Protein AF-A0A9N8F4G9-F1 (afdb_monomer_lite)

Secondary structure (DSSP, 8-state):
-PPTT--EE--TT-TT-TTTEE-TTS---HHHHHHHHHHHHHHHHHHHHHHHTTTTTS---S-HHHHHHHHHHHHHHHHHHHHTT-PPPP----TTTT--

Organism: NCBI:txid568900

Sequence (100 aa):
MLTAGEKVHADGGYPGEPDHIVMPADDISAAFTKLAAQDRGWHETVNHRFKMFNILHRVFRHDVDKHQPAFMAVAVITQLALENGEPLFSVEYSEEDCTL

Radius of gyration: 16.88 Å; chains: 1; bounding box: 31×33×44 Å

Foldseek 3Di:
DDDQQEADEDEPVDPDCPRHYDYLPDPDDPLLNVLSVLVVVVVVVLVVQLVVVVLPPDDDPDDPVVSVVVSVVSVVVSVVCCVPPVNDDDRDDDPVSPRD

Structure (mmCIF, N/CA/C/O backbone):
data_AF-A0A9N8F4G9-F1
#
_entry.id   AF-A0A9N8F4G9-F1
#
loop_
_atom_site.group_PDB
_atom_site.id
_atom_site.type_symbol
_atom_site.label_atom_id
_atom_site.label_alt_id
_atom_site.label_comp_id
_atom_site.label_asym_id
_atom_site.label_entity_id
_atom_site.label_seq_id
_atom_site.pdbx_PDB_ins_code
_atom_site.Cartn_x
_atom_site.Cartn_y
_atom_site.Cartn_z
_atom_site.occupancy
_atom_site.B_iso_or_equiv
_atom_site.auth_seq_id
_atom_site.auth_comp_id
_atom_site.auth_asym_id
_atom_site.auth_atom_id
_atom_site.pdbx_PDB_model_num
ATOM 1 N N . MET A 1 1 ? -15.036 -4.571 -17.867 1.00 64.75 1 MET A N 1
ATOM 2 C CA . MET A 1 1 ? -14.669 -5.226 -19.139 1.00 64.75 1 MET A CA 1
ATOM 3 C C . MET A 1 1 ? -13.435 -4.517 -19.648 1.00 64.75 1 MET A C 1
ATOM 5 O O . MET A 1 1 ? -13.461 -3.294 -19.637 1.00 64.75 1 MET A O 1
ATOM 9 N N . LEU A 1 2 ? -12.392 -5.264 -20.010 1.00 71.12 2 LEU A N 1
ATOM 10 C CA . LEU A 1 2 ? -11.203 -4.723 -20.676 1.00 71.12 2 LEU A CA 1
ATOM 11 C C . LEU A 1 2 ? -11.560 -4.395 -22.128 1.00 71.12 2 LEU A C 1
ATOM 13 O O . LEU A 1 2 ? -12.343 -5.128 -22.743 1.00 71.12 2 LEU A O 1
ATOM 17 N N . THR A 1 3 ? -11.032 -3.299 -22.665 1.00 82.12 3 THR A N 1
ATOM 18 C CA . THR A 1 3 ? -11.132 -3.019 -24.099 1.00 82.12 3 THR A CA 1
ATOM 19 C C . THR A 1 3 ? -10.178 -3.922 -24.889 1.00 82.12 3 THR A C 1
ATOM 21 O O . THR A 1 3 ? -9.290 -4.5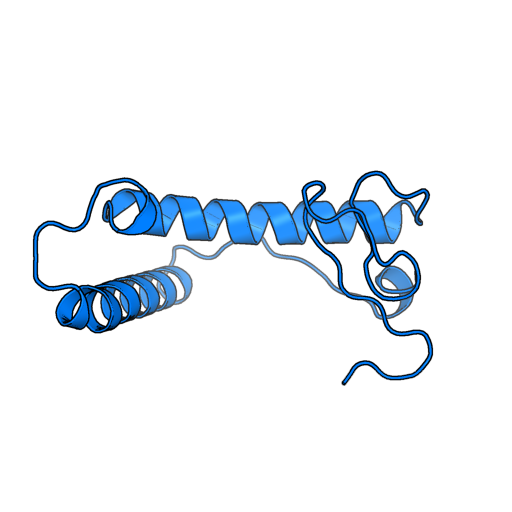71 -24.334 1.00 82.12 3 THR A O 1
ATOM 24 N N . ALA A 1 4 ? -10.399 -4.055 -26.199 1.00 78.50 4 ALA A N 1
ATOM 25 C CA . ALA A 1 4 ? -9.577 -4.931 -27.030 1.00 78.50 4 ALA A CA 1
ATOM 26 C C . ALA A 1 4 ? -8.111 -4.459 -27.027 1.00 78.50 4 ALA A C 1
ATOM 28 O O . ALA A 1 4 ? -7.824 -3.353 -27.476 1.00 78.50 4 ALA A O 1
ATOM 29 N N . GLY A 1 5 ? -7.206 -5.312 -26.538 1.00 77.19 5 GLY A N 1
ATOM 30 C CA . GLY A 1 5 ? -5.779 -5.006 -26.388 1.00 77.19 5 GLY A CA 1
ATOM 31 C C . GLY A 1 5 ? -5.363 -4.571 -24.978 1.00 77.19 5 GLY A C 1
ATOM 32 O O . GLY A 1 5 ? -4.169 -4.559 -24.694 1.00 77.19 5 GLY A O 1
ATOM 33 N N . GLU A 1 6 ? -6.307 -4.283 -24.077 1.00 80.62 6 GLU A N 1
ATOM 34 C CA . GLU A 1 6 ? -6.001 -4.054 -22.662 1.00 80.62 6 GLU A CA 1
ATOM 35 C C . GLU A 1 6 ? -5.750 -5.374 -21.934 1.00 80.62 6 GLU A C 1
ATOM 37 O O . GLU A 1 6 ? -6.490 -6.351 -22.088 1.00 80.62 6 GLU A O 1
ATOM 42 N N . LYS A 1 7 ? -4.731 -5.371 -21.074 1.00 83.75 7 LYS A N 1
ATOM 43 C CA . LYS A 1 7 ? -4.414 -6.482 -20.179 1.00 83.75 7 LYS A CA 1
ATOM 44 C C . LYS A 1 7 ? -4.240 -5.973 -18.754 1.00 83.75 7 LYS A C 1
ATOM 46 O O . LYS A 1 7 ? -3.863 -4.825 -18.532 1.00 83.75 7 LYS A O 1
ATOM 51 N N . VAL A 1 8 ? -4.503 -6.838 -17.783 1.00 81.94 8 VAL A N 1
ATOM 52 C CA . VAL A 1 8 ? -4.321 -6.565 -16.356 1.00 81.94 8 VAL A CA 1
ATOM 53 C C . VAL A 1 8 ? -2.971 -7.107 -15.918 1.00 81.94 8 VAL A C 1
ATOM 55 O O . VAL A 1 8 ? -2.624 -8.244 -16.233 1.00 81.94 8 VAL A O 1
ATOM 58 N N . HIS A 1 9 ? -2.215 -6.322 -15.157 1.00 79.06 9 HIS A N 1
ATOM 59 C CA . HIS A 1 9 ? -1.015 -6.835 -14.510 1.00 79.06 9 HIS A CA 1
ATOM 60 C C . HIS A 1 9 ? -1.395 -7.625 -13.252 1.00 79.06 9 HIS A C 1
ATOM 62 O O . HIS A 1 9 ? -2.070 -7.094 -12.369 1.00 79.06 9 HIS A O 1
ATOM 68 N N . ALA A 1 10 ? -0.981 -8.888 -13.168 1.00 79.50 10 ALA A N 1
ATOM 69 C CA . ALA A 1 10 ? -1.265 -9.755 -12.028 1.00 79.50 10 ALA A CA 1
ATOM 70 C C . ALA A 1 10 ? 0.013 -10.372 -11.458 1.00 79.50 10 ALA A C 1
ATOM 72 O O . ALA A 1 10 ? 1.064 -10.389 -12.093 1.00 79.50 10 ALA A O 1
ATOM 73 N N . ASP A 1 11 ? -0.088 -10.903 -10.242 1.00 72.38 11 ASP A N 1
ATOM 74 C CA . ASP A 1 11 ? 1.006 -11.645 -9.622 1.00 72.38 11 ASP A CA 1
ATOM 75 C C . ASP A 1 11 ? 1.269 -12.984 -10.339 1.00 72.38 11 ASP A C 1
ATOM 77 O O . ASP A 1 11 ? 0.383 -13.551 -10.980 1.00 72.38 11 ASP A O 1
ATOM 81 N N . GLY A 1 12 ? 2.478 -13.533 -10.183 1.00 75.25 12 GLY A N 1
ATOM 82 C CA . GLY A 1 12 ? 2.917 -14.765 -10.856 1.00 75.25 12 GLY A CA 1
ATOM 83 C C . GLY A 1 12 ? 2.128 -16.030 -10.484 1.00 75.25 12 GLY A C 1
ATOM 84 O O . GLY A 1 12 ? 2.317 -17.080 -11.093 1.00 75.25 12 GLY A O 1
ATOM 85 N N . GLY A 1 13 ? 1.241 -15.944 -9.490 1.00 74.38 13 GLY A N 1
ATOM 86 C CA . GLY A 1 13 ? 0.315 -17.008 -9.107 1.00 74.38 13 GLY A CA 1
ATOM 87 C C . GLY A 1 13 ? -0.918 -17.159 -10.008 1.00 74.38 13 GLY A C 1
ATOM 88 O O . GLY A 1 13 ? -1.706 -18.068 -9.755 1.00 74.38 13 GLY A O 1
ATOM 89 N N . TYR A 1 14 ? -1.094 -16.317 -11.036 1.00 73.75 14 TYR A N 1
ATOM 90 C CA . TYR A 1 14 ? -2.247 -16.345 -11.952 1.00 73.75 14 TYR A CA 1
ATOM 91 C C . TYR A 1 14 ? -1.905 -16.792 -13.392 1.00 73.75 14 TYR A C 1
ATOM 93 O O . TYR A 1 14 ? -2.190 -16.063 -14.345 1.00 73.75 14 TYR A O 1
ATOM 101 N N . PRO A 1 15 ? -1.331 -17.992 -13.613 1.00 68.94 15 PRO A N 1
ATOM 102 C CA . PRO A 1 15 ? -1.157 -18.504 -14.966 1.00 68.94 15 PRO A CA 1
ATOM 103 C C . PRO A 1 15 ? -2.513 -18.934 -15.551 1.00 68.94 15 PRO A C 1
ATOM 105 O O . PRO A 1 15 ? -3.248 -1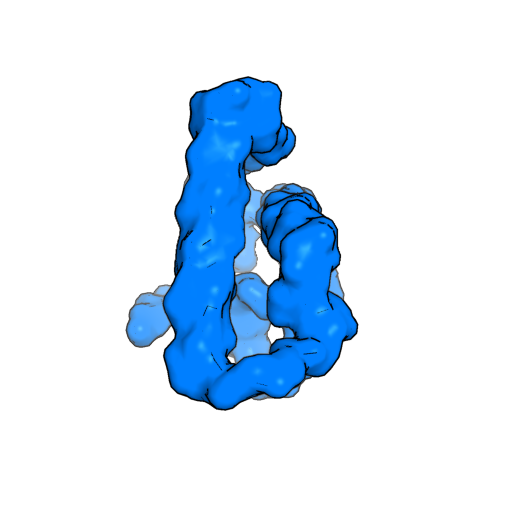9.691 -14.915 1.00 68.94 15 PRO A O 1
ATOM 108 N N . GLY A 1 16 ? -2.839 -18.507 -16.777 1.00 68.44 16 GLY A N 1
ATOM 109 C CA . GLY A 1 16 ? -3.998 -19.064 -17.493 1.00 68.44 16 GLY A CA 1
ATOM 110 C C . GLY A 1 16 ? -4.631 -18.207 -18.589 1.00 68.44 16 GLY A C 1
ATOM 111 O O . GLY A 1 16 ? -5.293 -18.773 -19.453 1.00 68.44 16 GLY A O 1
ATOM 112 N N . GLU A 1 17 ? -4.416 -16.887 -18.601 1.00 80.31 17 GLU A N 1
ATOM 113 C CA . GLU A 1 17 ? -5.074 -15.977 -19.558 1.00 80.31 17 GLU A CA 1
ATOM 114 C C . GLU A 1 17 ? -4.093 -14.951 -20.168 1.00 80.31 17 GLU A C 1
ATOM 116 O O . GLU A 1 17 ? -4.193 -13.763 -19.879 1.00 80.31 17 GLU A O 1
ATOM 121 N N . PRO A 1 18 ? -3.141 -15.362 -21.027 1.00 76.62 18 PRO A N 1
ATOM 122 C CA . PRO A 1 18 ? -2.097 -14.473 -21.570 1.00 76.62 18 PRO A CA 1
ATOM 123 C C . PRO A 1 18 ? -2.629 -13.328 -22.455 1.00 76.62 18 PRO A C 1
ATOM 125 O O . PRO A 1 18 ? -1.947 -12.321 -22.672 1.00 76.62 18 PRO A O 1
ATOM 128 N N . ASP A 1 19 ? -3.855 -13.458 -22.965 1.00 79.06 19 ASP A N 1
ATOM 129 C CA . ASP A 1 19 ? -4.530 -12.415 -23.745 1.00 79.06 19 ASP A CA 1
ATOM 130 C C . ASP A 1 19 ? -5.154 -11.320 -22.864 1.00 79.06 19 ASP A C 1
ATOM 132 O O . ASP A 1 19 ? -5.461 -10.238 -23.362 1.00 79.06 19 ASP A O 1
ATOM 136 N N . HIS A 1 20 ? -5.309 -11.572 -21.560 1.00 8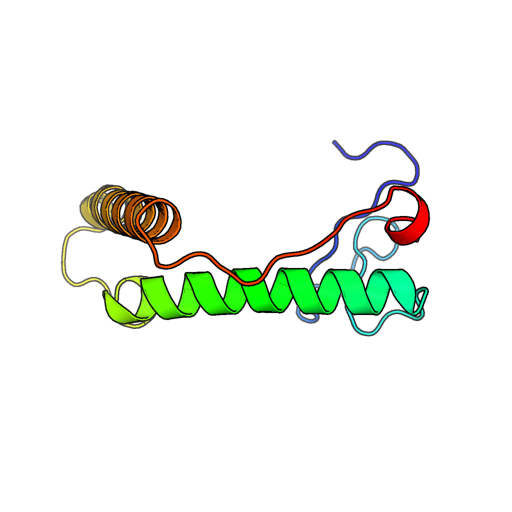0.75 20 HIS A N 1
ATOM 137 C CA . HIS A 1 20 ? -5.969 -10.670 -20.609 1.00 80.75 20 HIS A CA 1
ATOM 138 C C . HIS A 1 20 ? -5.114 -10.330 -19.389 1.00 80.75 20 HIS A C 1
ATOM 140 O O . HIS A 1 20 ? -5.381 -9.330 -18.724 1.00 80.75 20 HIS A O 1
ATOM 146 N N . ILE A 1 21 ? -4.097 -11.134 -19.091 1.00 84.06 21 ILE A N 1
ATOM 147 C CA . ILE A 1 21 ? -3.263 -11.038 -17.900 1.00 84.06 21 ILE A CA 1
ATOM 148 C C . ILE A 1 21 ? -1.798 -11.027 -18.318 1.00 84.06 21 ILE A C 1
ATOM 150 O O . ILE A 1 21 ? -1.360 -11.857 -19.111 1.00 84.06 21 ILE A O 1
ATOM 154 N N . VAL A 1 22 ? -1.054 -10.087 -17.745 1.00 83.19 22 VAL A N 1
ATOM 155 C CA . VAL A 1 22 ? 0.396 -9.981 -17.867 1.00 83.19 22 VAL A CA 1
ATOM 156 C C . VAL A 1 22 ? 1.022 -10.211 -16.502 1.00 83.19 22 VAL A C 1
ATOM 158 O O . VAL A 1 22 ? 0.667 -9.548 -15.527 1.00 83.19 22 VAL A O 1
ATOM 161 N N . MET A 1 23 ? 1.976 -11.127 -16.435 1.00 82.25 23 MET A N 1
ATOM 162 C CA . MET A 1 23 ? 2.708 -11.491 -15.229 1.00 82.25 23 MET A CA 1
ATOM 163 C C . MET A 1 23 ? 4.147 -10.958 -15.271 1.00 82.25 23 MET A C 1
ATOM 165 O O . MET A 1 23 ? 4.703 -10.746 -16.344 1.00 82.25 23 MET A O 1
ATOM 169 N N . PRO A 1 24 ? 4.823 -10.804 -14.116 1.00 74.75 24 PRO A N 1
ATOM 170 C CA . PRO A 1 24 ? 6.205 -10.322 -14.065 1.00 74.75 24 PRO A CA 1
ATOM 171 C C . PRO A 1 24 ? 7.228 -11.191 -14.808 1.00 74.75 24 PRO A C 1
ATOM 173 O O . PRO A 1 24 ? 8.350 -10.744 -15.018 1.00 74.75 24 PRO A O 1
ATOM 176 N N . ALA A 1 25 ? 6.879 -12.445 -15.108 1.00 75.69 25 ALA A N 1
ATOM 177 C CA . ALA A 1 25 ? 7.731 -13.391 -15.823 1.00 75.69 25 ALA A CA 1
ATOM 178 C C . ALA A 1 25 ? 7.555 -13.331 -17.349 1.00 75.69 25 ALA A C 1
ATOM 180 O O . ALA A 1 25 ? 8.310 -13.995 -18.059 1.00 75.69 25 ALA A O 1
ATOM 181 N N . ASP A 1 26 ? 6.566 -12.580 -17.840 1.00 77.75 26 ASP A N 1
ATOM 182 C CA . ASP A 1 26 ? 6.357 -12.411 -19.272 1.00 77.75 26 ASP A CA 1
ATOM 183 C C . ASP A 1 26 ? 7.476 -11.537 -19.864 1.00 77.75 26 ASP A C 1
ATOM 185 O O . ASP A 1 26 ? 8.069 -10.701 -19.178 1.00 77.75 26 ASP A O 1
ATOM 189 N N . ASP A 1 27 ? 7.792 -11.750 -21.141 1.00 67.50 27 ASP A N 1
ATOM 190 C CA . ASP A 1 27 ? 8.797 -10.963 -21.863 1.00 67.50 27 ASP A CA 1
ATOM 191 C C . ASP A 1 27 ? 8.166 -9.644 -22.333 1.00 67.50 27 ASP A C 1
ATOM 193 O O . ASP A 1 27 ? 7.594 -9.554 -23.419 1.00 67.50 27 ASP A O 1
ATOM 197 N N . ILE A 1 28 ? 8.190 -8.646 -21.449 1.00 76.81 28 ILE A N 1
ATOM 198 C CA . ILE A 1 28 ? 7.596 -7.319 -21.645 1.00 76.81 28 ILE A CA 1
ATOM 199 C C . ILE A 1 28 ? 8.710 -6.269 -21.684 1.00 76.81 28 ILE A C 1
ATOM 201 O O . ILE A 1 28 ? 9.833 -6.497 -21.226 1.00 76.81 28 ILE A O 1
ATOM 205 N N . SER A 1 29 ? 8.395 -5.070 -22.174 1.00 81.62 29 SER A N 1
ATOM 206 C CA . SER A 1 29 ? 9.333 -3.950 -22.185 1.00 81.62 29 SER A CA 1
ATOM 207 C C . SER A 1 29 ? 9.967 -3.699 -20.803 1.00 81.62 29 SER A C 1
ATOM 209 O O . SER A 1 29 ? 9.343 -3.823 -19.741 1.00 81.62 29 SER A O 1
ATOM 211 N N . ALA A 1 30 ? 11.247 -3.312 -20.802 1.00 81.06 30 ALA A N 1
ATOM 212 C CA . ALA A 1 30 ? 11.967 -2.987 -19.569 1.00 81.06 30 ALA A CA 1
ATOM 213 C C . ALA A 1 30 ? 11.331 -1.798 -18.819 1.00 81.06 30 ALA A C 1
ATOM 215 O O . ALA A 1 30 ? 11.385 -1.747 -17.589 1.00 81.06 30 ALA A O 1
ATOM 216 N N . ALA A 1 31 ? 10.713 -0.866 -19.557 1.00 80.88 31 ALA A N 1
ATOM 217 C CA . ALA A 1 31 ? 9.968 0.264 -19.008 1.00 80.88 31 ALA A CA 1
ATOM 218 C C . ALA A 1 31 ? 8.744 -0.211 -18.211 1.00 80.88 31 ALA A C 1
ATOM 220 O O . ALA A 1 31 ? 8.649 0.076 -17.015 1.00 80.88 31 ALA A O 1
ATOM 221 N N . PHE A 1 32 ? 7.893 -1.046 -18.818 1.00 81.31 32 PHE A N 1
ATOM 222 C CA . PHE A 1 32 ? 6.732 -1.624 -18.144 1.00 81.31 32 PHE A CA 1
ATOM 223 C C . PHE A 1 32 ? 7.141 -2.469 -16.932 1.00 81.31 32 PHE A C 1
ATOM 225 O O . PHE A 1 32 ? 6.568 -2.348 -15.852 1.00 81.31 32 PHE A O 1
ATOM 232 N N . THR A 1 33 ? 8.191 -3.284 -17.067 1.00 81.56 33 THR A N 1
ATOM 233 C CA . THR A 1 33 ? 8.701 -4.120 -15.968 1.00 81.56 33 THR A CA 1
ATOM 234 C C . THR A 1 33 ? 9.124 -3.282 -14.757 1.00 81.56 33 THR A C 1
ATOM 236 O O . THR A 1 33 ? 8.853 -3.652 -13.609 1.00 81.56 33 THR A O 1
ATOM 239 N N . LYS A 1 34 ? 9.772 -2.134 -14.994 1.00 82.62 34 LYS A N 1
ATOM 240 C CA . LYS A 1 34 ? 10.162 -1.193 -13.938 1.00 82.62 34 LYS A CA 1
ATOM 241 C C . LYS A 1 34 ? 8.938 -0.559 -13.277 1.00 82.62 34 LYS A C 1
ATOM 243 O O . LYS A 1 34 ? 8.889 -0.511 -12.049 1.00 82.62 34 LYS A O 1
ATOM 248 N N . LEU A 1 35 ? 7.959 -0.124 -14.067 1.00 82.88 35 LEU A N 1
ATOM 249 C CA . LEU A 1 35 ? 6.710 0.451 -13.572 1.00 82.88 35 LEU A CA 1
ATOM 250 C C . LEU A 1 35 ? 5.937 -0.553 -12.702 1.00 82.88 35 LEU A C 1
ATOM 252 O O . LEU A 1 35 ? 5.583 -0.269 -11.560 1.00 82.88 35 LEU A O 1
ATOM 256 N N . ALA A 1 36 ? 5.785 -1.781 -13.192 1.00 81.00 36 ALA A N 1
ATOM 257 C CA . ALA A 1 36 ? 5.163 -2.887 -12.478 1.00 81.00 36 ALA A CA 1
ATOM 258 C C . ALA A 1 36 ? 5.906 -3.265 -11.183 1.00 81.00 36 ALA A C 1
ATOM 260 O O . ALA A 1 36 ? 5.299 -3.668 -10.191 1.00 81.00 36 ALA A O 1
ATOM 261 N N . ALA A 1 37 ? 7.238 -3.171 -11.156 1.00 82.56 37 ALA A N 1
ATOM 262 C CA . ALA A 1 37 ? 8.008 -3.370 -9.928 1.00 82.56 37 ALA A CA 1
ATOM 263 C C . ALA A 1 37 ? 7.750 -2.258 -8.897 1.00 82.56 37 ALA A C 1
ATOM 265 O O . ALA A 1 37 ? 7.656 -2.540 -7.702 1.00 82.56 37 ALA A O 1
ATOM 266 N N . GLN A 1 38 ? 7.603 -1.011 -9.349 1.00 84.44 38 GLN A N 1
ATOM 267 C CA . GLN A 1 38 ? 7.276 0.120 -8.483 1.00 84.44 38 GLN A CA 1
ATOM 268 C C . GLN A 1 38 ? 5.863 0.005 -7.898 1.00 84.44 38 GLN A C 1
ATOM 270 O O . GLN A 1 38 ? 5.710 0.146 -6.685 1.00 84.44 38 GLN A O 1
ATOM 275 N N . ASP A 1 39 ? 4.866 -0.332 -8.720 1.00 83.00 39 ASP A N 1
ATOM 276 C CA . ASP A 1 39 ? 3.485 -0.566 -8.275 1.00 83.00 39 ASP A CA 1
ATOM 277 C C . ASP A 1 39 ? 3.401 -1.710 -7.248 1.00 83.00 39 ASP A C 1
ATOM 279 O O . ASP A 1 39 ? 2.817 -1.574 -6.169 1.00 83.00 39 ASP A O 1
ATOM 283 N N . ARG A 1 40 ? 4.113 -2.819 -7.493 1.00 83.75 40 ARG A N 1
ATOM 284 C CA . ARG A 1 40 ? 4.233 -3.903 -6.503 1.00 83.75 40 ARG A CA 1
ATOM 285 C C . ARG A 1 40 ? 4.859 -3.430 -5.195 1.00 83.75 40 ARG A C 1
ATOM 287 O O . ARG A 1 40 ? 4.364 -3.793 -4.130 1.00 83.75 40 ARG A O 1
ATOM 294 N N . GLY A 1 41 ? 5.898 -2.597 -5.250 1.00 84.19 41 GLY A N 1
ATOM 295 C CA . GLY A 1 41 ? 6.500 -2.016 -4.050 1.00 84.19 41 GLY A CA 1
ATOM 296 C C . GLY A 1 41 ? 5.550 -1.074 -3.296 1.00 84.19 41 GLY A C 1
ATOM 297 O O . GLY A 1 41 ? 5.569 -1.052 -2.062 1.00 84.19 41 GLY A O 1
ATOM 298 N N . TRP A 1 42 ? 4.671 -0.345 -3.997 1.00 86.75 42 TRP A N 1
ATOM 299 C CA . TRP A 1 42 ? 3.589 0.436 -3.377 1.00 86.75 42 TRP A CA 1
ATOM 300 C C . TRP A 1 42 ? 2.640 -0.466 -2.611 1.00 86.75 42 TRP A C 1
ATOM 302 O O . TRP A 1 42 ? 2.437 -0.281 -1.406 1.00 86.75 42 TRP A O 1
ATOM 312 N N . HIS A 1 43 ? 2.104 -1.473 -3.296 1.00 86.19 43 HIS A N 1
ATOM 313 C CA . HIS A 1 43 ? 1.184 -2.436 -2.709 1.00 86.19 43 HIS A CA 1
ATOM 314 C C . HIS A 1 43 ? 1.810 -3.170 -1.523 1.00 86.19 43 HIS A C 1
ATOM 316 O O . HIS A 1 43 ? 1.168 -3.322 -0.483 1.00 86.19 43 HIS A O 1
ATOM 322 N N . GLU A 1 44 ? 3.076 -3.574 -1.620 1.00 89.06 44 GLU A N 1
ATOM 323 C CA . GLU A 1 44 ? 3.794 -4.210 -0.520 1.00 89.06 44 GLU A CA 1
ATOM 324 C C . GLU A 1 44 ? 3.962 -3.269 0.680 1.00 89.06 44 GLU A C 1
ATOM 326 O O . GLU A 1 44 ? 3.731 -3.685 1.818 1.00 89.06 44 GLU A O 1
ATOM 331 N N . THR A 1 45 ? 4.271 -1.991 0.444 1.00 90.44 45 THR A N 1
ATOM 332 C CA . THR A 1 45 ? 4.404 -0.996 1.518 1.00 90.44 45 THR A CA 1
ATOM 333 C C . THR A 1 45 ? 3.073 -0.756 2.235 1.00 90.44 45 THR A C 1
ATOM 335 O O . THR A 1 45 ? 3.023 -0.748 3.468 1.00 90.44 45 THR A O 1
ATOM 338 N N . VAL A 1 46 ? 1.970 -0.619 1.494 1.00 91.75 46 VAL A N 1
ATOM 339 C CA . VAL A 1 46 ? 0.624 -0.489 2.080 1.00 91.75 46 VAL A CA 1
ATOM 340 C C . VAL A 1 46 ? 0.247 -1.753 2.853 1.00 91.75 46 VAL A C 1
ATOM 342 O O . VAL A 1 46 ? -0.185 -1.676 4.005 1.00 91.75 46 VAL A O 1
ATOM 345 N N . ASN A 1 47 ? 0.490 -2.930 2.275 1.00 91.19 47 ASN A N 1
ATOM 346 C CA . ASN A 1 47 ? 0.240 -4.208 2.935 1.00 91.19 47 ASN A CA 1
ATOM 347 C C . ASN A 1 47 ? 1.068 -4.364 4.212 1.00 91.19 47 ASN A C 1
ATOM 349 O O . ASN A 1 47 ? 0.575 -4.916 5.196 1.00 91.19 47 ASN A O 1
ATOM 353 N N . HIS A 1 48 ? 2.306 -3.870 4.236 1.00 92.56 48 HIS A N 1
ATOM 354 C CA . HIS A 1 48 ? 3.118 -3.834 5.446 1.00 92.56 48 HIS A CA 1
ATOM 355 C C . HIS A 1 48 ? 2.447 -2.991 6.539 1.00 92.56 48 HIS A C 1
ATOM 357 O O . HIS A 1 48 ? 2.303 -3.469 7.665 1.00 92.56 48 HIS A O 1
ATOM 363 N N . ARG A 1 49 ? 1.947 -1.791 6.205 1.00 94.06 49 ARG A N 1
ATOM 364 C CA . ARG A 1 49 ? 1.194 -0.947 7.151 1.00 94.06 49 ARG A CA 1
ATOM 365 C C . ARG A 1 49 ? -0.050 -1.661 7.671 1.00 94.06 49 ARG A C 1
ATOM 367 O O . ARG A 1 49 ? -0.255 -1.711 8.878 1.00 94.06 49 ARG A O 1
ATOM 374 N N . PHE A 1 50 ? -0.824 -2.318 6.810 1.00 95.00 50 PHE A N 1
ATOM 375 C CA . PHE A 1 50 ? -1.981 -3.111 7.246 1.00 95.00 50 PHE A CA 1
ATOM 376 C C . PHE A 1 50 ? -1.578 -4.274 8.166 1.00 95.00 50 PHE A C 1
ATOM 378 O O . PHE A 1 50 ? -2.233 -4.533 9.179 1.00 95.00 50 PHE A O 1
ATOM 385 N N . LYS A 1 51 ? -0.466 -4.957 7.876 1.00 93.94 51 LYS A N 1
ATOM 386 C CA . LYS A 1 51 ? 0.074 -6.020 8.738 1.00 93.94 51 LYS A CA 1
ATOM 387 C C . LYS A 1 51 ? 0.491 -5.503 10.121 1.00 93.94 51 LYS A C 1
ATOM 389 O O . LYS A 1 51 ? 0.369 -6.272 11.072 1.00 93.94 51 LYS A O 1
ATOM 394 N N . MET A 1 52 ? 0.886 -4.232 10.278 1.00 93.69 52 MET A N 1
ATOM 395 C CA . MET A 1 52 ? 1.149 -3.632 11.603 1.00 93.69 52 MET A CA 1
ATOM 396 C C . MET A 1 52 ? -0.098 -3.618 12.495 1.00 93.69 52 MET A C 1
ATOM 398 O O . MET A 1 52 ? -0.007 -3.878 13.694 1.00 93.69 52 MET A O 1
ATOM 402 N N . PHE A 1 53 ? -1.284 -3.436 11.909 1.00 94.19 53 PHE A N 1
ATOM 403 C CA . PHE A 1 53 ? -2.565 -3.565 12.617 1.00 94.19 53 PHE A CA 1
ATOM 404 C C . PHE A 1 53 ? -2.988 -5.025 12.841 1.00 94.19 53 PHE A C 1
ATOM 406 O O . PHE A 1 53 ? -4.050 -5.287 13.400 1.00 94.19 53 PHE A O 1
ATOM 413 N N . ASN A 1 54 ? -2.173 -5.996 12.413 1.00 93.88 54 ASN A N 1
ATOM 414 C CA . ASN A 1 54 ? -2.451 -7.433 12.422 1.00 93.88 54 ASN A CA 1
ATOM 415 C C . ASN A 1 54 ? -3.694 -7.862 11.620 1.00 93.88 54 ASN A C 1
ATOM 417 O O . ASN A 1 54 ? -4.038 -9.043 11.666 1.00 93.88 54 ASN A O 1
ATOM 421 N N . ILE A 1 55 ? -4.322 -6.962 10.851 1.00 94.12 55 ILE A N 1
ATOM 422 C CA . ILE A 1 55 ? -5.590 -7.232 10.153 1.00 94.12 55 ILE A CA 1
ATOM 423 C C . ILE A 1 55 ? -5.435 -8.231 8.996 1.00 94.12 55 ILE A C 1
ATOM 425 O O . ILE A 1 55 ? -6.362 -8.965 8.691 1.00 94.12 55 ILE A O 1
ATOM 429 N N . LEU A 1 56 ? -4.243 -8.304 8.390 1.00 91.00 56 LEU A N 1
ATOM 430 C CA . LEU A 1 56 ? -3.930 -9.242 7.301 1.00 91.00 56 LEU A CA 1
ATOM 431 C C . LEU A 1 56 ? -3.100 -10.460 7.732 1.00 91.00 56 LEU A C 1
ATOM 433 O O . LEU A 1 56 ? -2.968 -11.410 6.968 1.00 91.00 56 LEU A O 1
ATOM 437 N N . HIS A 1 57 ? -2.472 -10.421 8.911 1.00 87.06 57 HIS A N 1
ATOM 438 C CA . HIS A 1 57 ? -1.496 -11.438 9.326 1.00 87.06 57 HIS A CA 1
ATOM 439 C C . HIS A 1 57 ? -2.037 -12.399 10.389 1.00 87.06 57 HIS A C 1
ATOM 441 O O . HIS A 1 57 ? -1.625 -13.556 10.444 1.00 87.06 57 HIS A O 1
ATOM 447 N N . ARG A 1 58 ? -2.943 -11.939 11.259 1.00 90.94 58 ARG A N 1
ATOM 448 C CA . ARG A 1 58 ? -3.511 -12.772 12.324 1.00 90.94 58 ARG A CA 1
ATOM 449 C C . ARG A 1 58 ? -4.951 -13.139 12.009 1.00 90.94 58 ARG A C 1
ATOM 451 O O . ARG A 1 58 ? -5.687 -12.358 11.422 1.00 90.94 58 ARG A O 1
ATOM 458 N N . VAL A 1 59 ? -5.363 -14.310 12.490 1.00 91.75 59 VAL A N 1
ATOM 459 C CA . VAL A 1 59 ? -6.770 -14.718 12.464 1.00 91.75 59 VAL A CA 1
ATOM 460 C C . VAL A 1 59 ? -7.593 -13.703 13.253 1.00 91.75 59 VAL A C 1
ATOM 462 O O . VAL A 1 59 ? -7.332 -13.471 14.439 1.00 91.75 59 VAL A O 1
ATOM 465 N N . PHE A 1 60 ? -8.589 -13.115 12.596 1.00 92.94 60 PHE A N 1
ATOM 466 C CA . PHE A 1 60 ? -9.535 -12.213 13.233 1.00 92.94 60 PHE A CA 1
ATOM 467 C C . PHE A 1 60 ? -10.427 -13.008 14.192 1.00 92.94 60 PHE A C 1
ATOM 469 O O . PHE A 1 60 ? -11.115 -13.939 13.787 1.00 92.94 60 PHE A O 1
ATOM 476 N N . ARG A 1 61 ? -10.363 -12.684 15.488 1.00 94.06 61 ARG A N 1
ATOM 477 C CA . ARG A 1 61 ? -11.002 -13.479 16.557 1.00 94.06 61 ARG A CA 1
ATOM 478 C C . ARG A 1 61 ? -12.428 -13.041 16.900 1.00 94.06 61 ARG A C 1
ATOM 480 O O . ARG A 1 61 ? -13.043 -13.637 17.778 1.00 94.06 61 ARG A O 1
ATOM 487 N N . HIS A 1 62 ? -12.922 -11.985 16.264 1.00 92.31 62 HIS A N 1
ATOM 488 C CA . HIS A 1 62 ? -14.297 -11.517 16.423 1.00 92.31 62 HIS A CA 1
ATOM 489 C C . HIS A 1 62 ? -15.168 -12.023 15.270 1.00 92.31 62 HIS A C 1
ATOM 491 O O . HIS A 1 62 ? -14.657 -12.613 14.320 1.00 92.31 62 HIS A O 1
ATOM 497 N N . ASP A 1 63 ? -16.476 -11.772 15.355 1.00 94.19 63 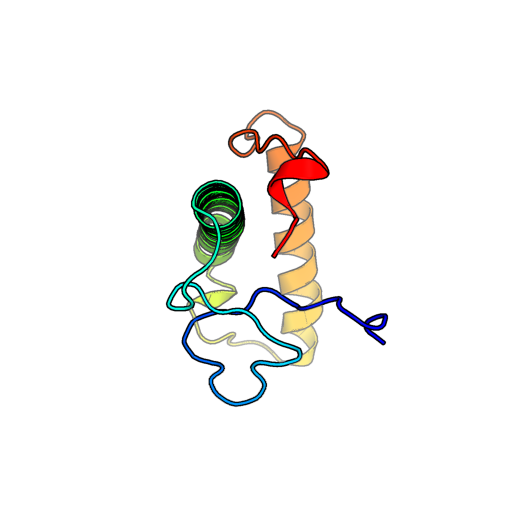ASP A N 1
ATOM 498 C CA . ASP A 1 63 ? -17.426 -12.114 14.293 1.00 94.19 63 ASP A CA 1
ATOM 499 C C . ASP A 1 63 ? -16.945 -11.601 12.933 1.00 94.19 63 ASP A C 1
ATOM 501 O O . ASP A 1 63 ? -16.471 -10.467 12.825 1.00 94.19 63 ASP A O 1
ATOM 505 N N . VAL A 1 64 ? -17.094 -12.421 11.893 1.00 92.69 64 VAL A N 1
ATOM 506 C CA . VAL A 1 64 ? -16.628 -12.100 10.536 1.00 92.69 64 VAL A CA 1
ATOM 507 C C . VAL A 1 64 ? -17.225 -10.790 10.010 1.00 92.69 64 VAL A C 1
ATOM 509 O O . VAL A 1 64 ? -16.526 -10.012 9.364 1.00 92.69 64 VAL A O 1
ATOM 512 N N . ASP A 1 65 ? -18.458 -10.469 10.401 1.00 95.12 65 ASP A N 1
ATOM 513 C CA . ASP A 1 65 ? -19.146 -9.226 10.031 1.00 95.12 65 ASP A CA 1
ATOM 514 C C . ASP A 1 65 ? -18.443 -7.973 10.577 1.00 95.12 65 ASP A C 1
ATOM 516 O O . ASP A 1 65 ? -18.579 -6.879 10.033 1.00 95.12 65 ASP A O 1
ATOM 520 N N . LYS A 1 66 ? -17.647 -8.119 11.646 1.00 95.50 66 LYS A N 1
ATOM 521 C CA . LYS A 1 66 ? -16.835 -7.039 12.225 1.00 95.50 66 LYS A CA 1
ATOM 522 C C . LYS A 1 66 ? -15.484 -6.888 11.532 1.00 95.50 66 LYS A C 1
ATOM 524 O O . LYS A 1 66 ? -14.825 -5.866 11.722 1.00 95.50 66 LYS A O 1
ATOM 529 N N . HIS A 1 67 ? -15.062 -7.866 10.730 1.00 95.38 67 HIS A N 1
ATOM 530 C CA . HIS A 1 67 ? -13.786 -7.799 10.027 1.00 95.38 67 HIS A CA 1
ATOM 531 C C . HIS A 1 67 ? -13.802 -6.702 8.963 1.00 95.38 67 HIS A C 1
ATOM 533 O O . HIS A 1 67 ? -12.875 -5.902 8.906 1.00 95.38 67 HIS A O 1
ATOM 539 N N . GLN A 1 68 ? -14.872 -6.610 8.168 1.00 95.31 68 GLN A N 1
ATOM 540 C CA . GLN A 1 68 ? -15.011 -5.575 7.143 1.00 95.31 68 GLN A CA 1
ATOM 541 C C . GLN A 1 68 ? -14.894 -4.147 7.713 1.00 95.31 68 GLN A C 1
ATOM 543 O O . GLN A 1 68 ? -14.033 -3.407 7.238 1.00 95.31 68 GLN A O 1
ATOM 548 N N . PRO A 1 69 ? -15.682 -3.723 8.723 1.00 97.00 69 PRO A N 1
ATOM 549 C CA . PRO A 1 69 ? -15.552 -2.374 9.268 1.00 97.00 69 PRO A CA 1
ATOM 550 C C . PRO A 1 69 ? -14.191 -2.138 9.938 1.00 97.00 69 PRO A C 1
ATOM 552 O O . PRO A 1 69 ? -13.645 -1.044 9.813 1.00 97.00 69 PRO A O 1
ATOM 555 N N . ALA A 1 70 ? -13.601 -3.148 10.590 1.00 96.31 70 ALA A N 1
ATOM 556 C CA . ALA A 1 70 ? -12.254 -3.035 11.150 1.00 96.31 70 ALA A CA 1
ATOM 557 C C . ALA A 1 70 ? -11.189 -2.840 10.057 1.00 96.31 70 ALA A C 1
ATOM 559 O O . ALA A 1 70 ? -10.324 -1.974 10.180 1.00 96.31 70 ALA A O 1
ATOM 560 N N . PHE A 1 71 ? -11.280 -3.600 8.966 1.00 95.69 71 PHE A N 1
ATOM 561 C CA . PHE A 1 71 ? -10.399 -3.472 7.811 1.00 95.69 71 PHE A CA 1
ATOM 562 C C . PHE A 1 71 ? -10.523 -2.093 7.157 1.00 95.69 71 PHE A C 1
ATOM 564 O O . PHE A 1 71 ? -9.513 -1.438 6.909 1.00 95.69 71 PHE A O 1
ATOM 571 N N . MET A 1 72 ? -11.752 -1.606 6.960 1.00 97.25 72 MET A N 1
ATOM 572 C CA . MET A 1 72 ? -11.999 -0.268 6.415 1.00 97.25 72 MET A CA 1
ATOM 573 C C . MET A 1 72 ? -11.430 0.833 7.316 1.00 97.25 72 MET A C 1
ATOM 575 O O . MET A 1 72 ? -10.832 1.780 6.815 1.00 97.25 72 MET A O 1
ATOM 579 N N . ALA A 1 73 ? -11.551 0.702 8.640 1.00 97.25 73 ALA A N 1
ATOM 580 C CA . ALA A 1 73 ? -10.954 1.655 9.571 1.00 97.25 73 ALA A CA 1
ATOM 581 C C . ALA A 1 73 ? -9.420 1.691 9.448 1.00 97.25 73 ALA A C 1
ATOM 583 O O . ALA A 1 73 ? -8.836 2.771 9.390 1.00 97.25 73 ALA A O 1
ATOM 584 N N . VAL A 1 74 ? -8.767 0.528 9.342 1.00 96.69 74 VAL A N 1
ATOM 585 C CA . VAL A 1 74 ? -7.313 0.438 9.111 1.00 96.69 74 VAL A CA 1
ATOM 586 C C . VAL A 1 74 ? -6.916 1.077 7.777 1.00 96.69 74 VAL A C 1
ATOM 588 O O . VAL A 1 74 ? -5.915 1.795 7.719 1.00 96.69 74 VAL A O 1
ATOM 591 N N . ALA A 1 75 ? -7.706 0.863 6.721 1.00 96.31 75 ALA A N 1
ATOM 592 C CA . ALA A 1 75 ? -7.476 1.477 5.418 1.00 96.31 75 ALA A CA 1
ATOM 593 C C . ALA A 1 75 ? -7.538 3.011 5.495 1.00 96.31 75 ALA A C 1
ATOM 595 O O . ALA A 1 75 ? -6.603 3.676 5.054 1.00 96.31 75 ALA A O 1
ATOM 596 N N . VAL A 1 76 ? -8.571 3.564 6.140 1.00 97.38 76 VAL A N 1
ATOM 597 C CA . VAL A 1 76 ? -8.725 5.016 6.334 1.00 97.38 76 VAL A CA 1
ATOM 598 C C . VAL A 1 76 ? -7.589 5.596 7.178 1.00 97.38 76 VAL A C 1
ATOM 600 O O . VAL A 1 76 ? -7.023 6.622 6.817 1.00 97.38 76 VAL A O 1
ATOM 603 N N . ILE A 1 77 ? -7.196 4.935 8.273 1.00 96.44 77 ILE A N 1
ATOM 604 C CA . ILE A 1 77 ? -6.055 5.376 9.094 1.00 96.44 77 ILE A CA 1
ATOM 605 C C . ILE A 1 77 ? -4.772 5.411 8.260 1.00 96.44 77 ILE A C 1
ATOM 607 O O . ILE A 1 77 ? -3.992 6.356 8.352 1.00 96.44 77 ILE A O 1
ATOM 611 N N . THR A 1 78 ? -4.562 4.394 7.426 1.00 95.38 78 THR A N 1
ATOM 612 C CA . THR A 1 78 ? -3.384 4.322 6.560 1.00 95.38 78 THR A CA 1
ATOM 613 C C . THR A 1 78 ? -3.399 5.437 5.518 1.00 95.38 78 THR A C 1
ATOM 615 O O . THR A 1 78 ? -2.370 6.073 5.321 1.00 95.38 78 THR A O 1
ATOM 618 N N . GLN A 1 79 ? -4.550 5.727 4.904 1.00 94.25 79 GLN A N 1
ATOM 619 C CA . GLN A 1 79 ? -4.714 6.860 3.985 1.00 94.25 79 GLN A CA 1
ATOM 620 C C . GLN A 1 79 ? -4.410 8.196 4.667 1.00 94.25 79 GLN A C 1
ATOM 622 O O . GLN A 1 79 ? -3.620 8.981 4.152 1.00 94.25 79 GLN A O 1
ATOM 627 N N . LEU A 1 80 ? -4.937 8.420 5.871 1.00 96.00 80 LEU A N 1
ATOM 628 C CA . LEU A 1 80 ? -4.636 9.628 6.637 1.00 96.00 80 LEU A CA 1
ATOM 629 C C . LEU A 1 80 ? -3.142 9.747 6.961 1.00 96.00 80 LEU A C 1
ATOM 631 O O . LEU A 1 80 ? -2.596 10.842 6.879 1.00 96.00 80 LEU A O 1
ATOM 635 N N . ALA A 1 81 ? -2.456 8.652 7.296 1.00 93.81 81 ALA A N 1
ATOM 636 C CA . ALA A 1 81 ? -1.010 8.678 7.526 1.00 93.81 81 ALA A CA 1
ATOM 637 C C . ALA A 1 81 ? -0.230 9.048 6.251 1.00 93.81 81 ALA A C 1
ATOM 639 O O . ALA A 1 81 ? 0.713 9.838 6.306 1.00 93.81 81 ALA A O 1
ATOM 640 N N . LEU A 1 82 ? -0.655 8.524 5.095 1.00 92.19 82 LEU A N 1
ATOM 641 C CA . LEU A 1 82 ? -0.079 8.863 3.790 1.00 92.19 82 LEU A CA 1
ATOM 642 C C . LEU A 1 82 ? -0.199 10.361 3.482 1.00 92.19 82 LEU A C 1
ATOM 644 O O . LEU A 1 82 ? 0.768 10.972 3.033 1.00 92.19 82 LEU A O 1
ATOM 648 N N . GLU A 1 83 ? -1.360 10.953 3.764 1.00 92.88 83 GLU A N 1
ATOM 649 C CA . GLU A 1 83 ? -1.634 12.375 3.525 1.00 92.88 83 GLU A CA 1
ATOM 650 C C . GLU A 1 83 ? -0.947 13.305 4.540 1.00 92.88 83 GLU A C 1
ATOM 652 O O . GLU A 1 83 ? -0.637 14.449 4.215 1.00 92.88 83 GLU A O 1
ATOM 657 N N . ASN A 1 84 ? -0.673 12.825 5.760 1.00 93.75 84 ASN A N 1
ATOM 658 C CA . ASN A 1 84 ? -0.191 13.643 6.882 1.00 93.75 84 ASN A CA 1
ATOM 659 C C . ASN A 1 84 ? 1.287 13.413 7.252 1.00 93.75 84 ASN A C 1
ATOM 661 O O . ASN A 1 84 ? 1.663 13.540 8.417 1.00 93.75 84 ASN A O 1
ATOM 665 N N . GLY A 1 85 ? 2.144 13.126 6.269 1.00 87.31 85 GLY A N 1
ATOM 666 C CA . GLY A 1 85 ? 3.603 13.159 6.453 1.00 87.31 85 GLY A CA 1
AT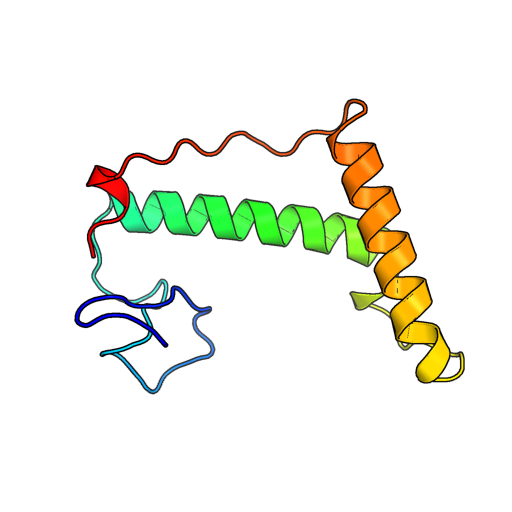OM 667 C C . GLY A 1 85 ? 4.321 11.816 6.347 1.00 87.31 85 GLY A C 1
ATOM 668 O O . GLY A 1 85 ? 5.542 11.783 6.487 1.00 87.31 85 GLY A O 1
ATOM 669 N N . GLU A 1 86 ? 3.610 10.734 6.028 1.00 89.94 86 GLU A N 1
ATOM 670 C CA . GLU A 1 86 ? 4.214 9.436 5.711 1.00 89.94 86 GLU A CA 1
ATOM 671 C C . GLU A 1 86 ? 3.888 8.985 4.275 1.00 89.94 86 GLU A C 1
ATOM 673 O O . GLU A 1 86 ? 3.346 7.888 4.113 1.00 89.94 86 GLU A O 1
ATOM 678 N N . PRO A 1 87 ? 4.172 9.773 3.218 1.00 86.19 87 PRO A N 1
ATOM 679 C CA . PRO A 1 87 ? 3.822 9.398 1.848 1.00 86.19 87 PRO A CA 1
ATOM 680 C C . PRO A 1 87 ? 4.582 8.144 1.381 1.00 86.19 87 PRO A C 1
ATOM 682 O O . PRO A 1 87 ? 5.661 7.821 1.885 1.00 86.19 87 PRO A O 1
ATOM 685 N N . LEU A 1 88 ? 4.026 7.431 0.397 1.00 85.38 88 LEU A N 1
ATOM 686 C CA . LEU A 1 88 ? 4.778 6.411 -0.346 1.00 85.38 88 LEU A CA 1
ATOM 687 C C . LEU A 1 88 ? 5.791 7.084 -1.285 1.00 85.38 88 LEU A C 1
ATOM 689 O O . LEU A 1 88 ? 5.707 8.279 -1.567 1.00 85.38 88 LEU A O 1
ATOM 693 N N . PHE A 1 89 ? 6.759 6.311 -1.776 1.00 81.25 89 PHE A N 1
ATOM 694 C CA . PHE A 1 89 ? 7.712 6.781 -2.784 1.00 81.25 89 PHE A CA 1
ATOM 695 C C . PHE A 1 89 ? 6.983 7.158 -4.080 1.00 81.25 89 PHE A C 1
ATOM 697 O O . PHE A 1 89 ? 6.094 6.432 -4.469 1.00 81.25 89 PHE A O 1
ATOM 704 N N . SER A 1 90 ? 7.325 8.241 -4.778 1.00 76.19 90 SER A N 1
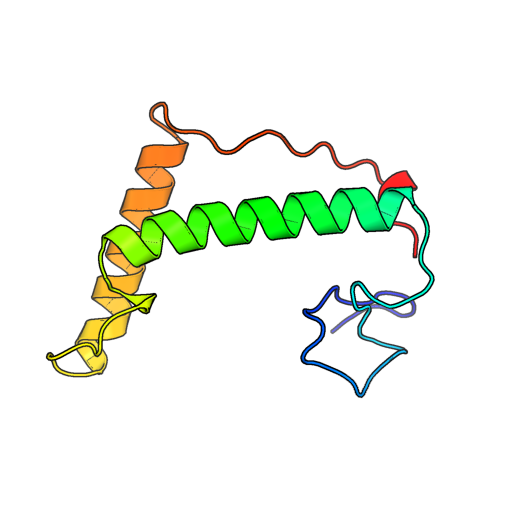ATOM 705 C CA . SER A 1 90 ? 6.601 8.614 -6.011 1.00 76.19 90 SER A CA 1
ATOM 706 C C . SER A 1 90 ? 6.794 7.589 -7.141 1.00 76.19 90 SER A C 1
ATOM 708 O O . SER A 1 90 ? 7.902 7.076 -7.322 1.00 76.19 90 SER A O 1
ATOM 710 N N . VAL A 1 91 ? 5.737 7.332 -7.917 1.00 69.88 91 VAL A N 1
ATOM 711 C CA . VAL A 1 91 ? 5.785 6.588 -9.186 1.00 69.88 91 VAL A CA 1
ATOM 712 C C . VAL A 1 91 ? 5.315 7.530 -10.277 1.00 69.88 91 VAL A C 1
ATOM 714 O O . VAL A 1 91 ? 4.207 8.058 -10.210 1.00 69.88 91 VAL A O 1
ATOM 717 N N . GLU A 1 92 ? 6.182 7.779 -11.251 1.00 71.19 92 GLU A N 1
ATOM 718 C CA . GLU A 1 92 ? 5.841 8.565 -12.430 1.00 71.19 92 GLU A CA 1
ATOM 719 C C . GLU A 1 92 ? 5.319 7.618 -13.507 1.00 71.19 92 GLU A C 1
ATOM 721 O O . GLU A 1 92 ? 5.972 6.631 -13.840 1.00 71.19 92 GLU A O 1
ATOM 726 N N . TYR A 1 93 ? 4.132 7.925 -14.024 1.00 68.69 93 TYR A N 1
ATOM 727 C CA . TYR A 1 93 ? 3.503 7.200 -15.119 1.00 68.69 93 TYR A CA 1
ATOM 728 C C . TYR A 1 93 ? 3.565 8.079 -16.364 1.00 68.69 93 TYR A C 1
ATOM 730 O O . TYR A 1 93 ? 3.059 9.204 -16.342 1.00 68.69 93 TYR A O 1
ATOM 738 N N . SER A 1 94 ? 4.145 7.573 -17.449 1.00 71.19 94 SER A N 1
ATOM 739 C CA . SER A 1 94 ? 3.921 8.123 -18.784 1.00 71.19 94 SER A CA 1
ATOM 740 C C . SER A 1 94 ? 3.099 7.133 -19.609 1.00 71.19 94 SER A C 1
ATOM 742 O O . SER A 1 94 ? 3.182 5.922 -19.402 1.00 71.19 94 SER A O 1
ATOM 744 N N . GLU A 1 95 ? 2.282 7.632 -20.539 1.00 69.25 95 GLU A N 1
ATOM 745 C CA . GLU A 1 95 ? 1.492 6.768 -21.432 1.00 69.25 95 GLU A CA 1
ATOM 746 C C . GLU A 1 95 ? 2.390 5.850 -22.280 1.00 69.25 95 GLU A C 1
ATOM 748 O O . GLU A 1 95 ? 1.989 4.744 -22.635 1.00 69.25 95 GLU A O 1
ATOM 753 N N . GLU A 1 96 ? 3.627 6.280 -22.542 1.00 67.75 96 GLU A N 1
ATOM 754 C CA . GLU A 1 96 ? 4.641 5.533 -23.288 1.00 67.75 96 GLU A CA 1
ATOM 755 C C . GLU A 1 96 ? 5.202 4.344 -22.486 1.00 67.75 96 GLU A C 1
ATOM 757 O O . GLU A 1 96 ? 5.548 3.319 -23.067 1.00 67.75 96 GLU A O 1
ATOM 762 N N . ASP A 1 97 ? 5.242 4.438 -21.151 1.00 64.81 97 ASP A N 1
ATOM 763 C CA . ASP A 1 97 ? 5.736 3.365 -20.273 1.00 64.81 97 ASP A CA 1
ATOM 764 C C . ASP A 1 97 ? 4.710 2.235 -20.069 1.00 64.81 97 ASP A C 1
ATOM 766 O O . ASP A 1 97 ? 5.065 1.129 -19.652 1.00 64.81 97 ASP A O 1
ATOM 770 N N . CYS A 1 98 ? 3.433 2.507 -20.358 1.00 63.34 98 CYS A N 1
ATOM 771 C CA . CYS A 1 98 ? 2.313 1.584 -20.163 1.00 63.34 98 CYS A CA 1
ATOM 772 C C . CYS A 1 98 ? 2.000 0.716 -21.395 1.00 63.34 98 CYS A C 1
ATOM 774 O O . CYS A 1 98 ? 1.046 -0.064 -21.357 1.00 63.34 98 CYS A O 1
ATOM 776 N N . THR A 1 99 ? 2.765 0.830 -22.486 1.00 64.00 99 THR A N 1
ATOM 777 C CA . THR A 1 99 ? 2.573 -0.017 -23.671 1.00 64.00 99 THR A CA 1
ATOM 778 C C . THR A 1 99 ? 3.168 -1.410 -23.444 1.00 64.00 99 THR A C 1
ATOM 780 O O . THR A 1 99 ? 4.370 -1.538 -23.182 1.00 64.00 99 THR A O 1
ATOM 783 N N . LEU A 1 100 ? 2.311 -2.429 -23.540 1.00 58.97 100 LEU A N 1
ATOM 784 C CA . LEU A 1 100 ? 2.637 -3.857 -23.453 1.00 58.97 100 LEU A CA 1
ATOM 785 C C . LEU A 1 100 ? 3.090 -4.429 -24.798 1.00 58.97 100 LEU A C 1
ATOM 787 O O . LEU A 1 100 ? 2.436 -4.111 -25.818 1.00 58.97 100 LEU A O 1
#

pLDDT: mean 84.2, std 9.84, range [58.97, 97.38]